Protein AF-A0A7C8YCL5-F1 (afdb_monomer)

Mean predicted aligned error: 13.58 Å

Nearest PDB structures (foldseek):
  5vyo-assembly4_D  TM=5.645E-01  e=3.682E-02  Burkholderia pseudomallei K96243
  3a3t-assembly3_C  TM=5.703E-01  e=5.142E-02  Neisseria meningitidis serogroup B
  3h93-assembly1_A  TM=5.101E-01  e=2.555E-01  Pseudomonas aeruginosa PAO1
  4dvc-assembly1_A  TM=4.906E-01  e=3.568E-01  Vibrio cholerae O1 biovar El Tor str. N16961
  6ts8-assembly2_B  TM=5.949E-01  e=1.895E+00  Thermochaetoides thermophila DSM 1495

Radius of gyration: 33.19 Å; Cα contacts (8 Å, |Δi|>4): 111; chains: 1; bounding box: 52×74×88 Å

Solvent-accessible surface area (backbone atoms only — not comparable to full-atom values): 8478 Å² total; per-residue (Å²): 142,77,88,81,78,87,76,84,79,81,83,76,80,77,80,82,52,71,69,58,54,52,52,51,51,50,53,52,52,54,54,71,71,55,78,79,79,79,74,74,81,77,72,72,95,58,78,86,56,47,73,62,71,100,60,94,67,84,54,88,90,31,52,74,44,79,41,80,34,29,68,67,38,67,68,44,54,68,47,46,63,61,51,54,50,50,46,65,74,55,38,88,50,48,42,44,34,39,30,70,40,50,50,96,84,49,83,61,16,59,60,55,40,49,48,42,55,53,38,36,74,77,39,56,85,50,26,60,66,52,52,65,69,57,104

Structure (mmCIF, N/CA/C/O backbone):
data_AF-A0A7C8YCL5-F1
#
_entry.id   AF-A0A7C8YCL5-F1
#
loop_
_atom_site.group_PDB
_atom_site.id
_atom_site.type_symbol
_atom_site.label_atom_id
_atom_site.label_alt_id
_atom_site.label_comp_id
_atom_site.label_asym_id
_atom_site.label_entity_id
_atom_site.label_seq_id
_atom_site.pdbx_PDB_ins_code
_atom_site.Cartn_x
_atom_site.Cartn_y
_atom_site.Cartn_z
_atom_site.occupancy
_atom_site.B_iso_or_equiv
_atom_site.auth_seq_id
_atom_site.auth_comp_id
_atom_site.auth_asym_id
_atom_site.auth_atom_id
_atom_site.pdbx_PDB_model_num
ATOM 1 N N . MET A 1 1 ? 37.585 45.058 75.874 1.00 44.81 1 MET A N 1
ATOM 2 C CA . MET A 1 1 ? 36.497 45.910 75.349 1.00 44.81 1 MET A CA 1
ATOM 3 C C . MET A 1 1 ? 36.982 46.507 74.038 1.00 44.81 1 MET A C 1
ATOM 5 O O . MET A 1 1 ? 37.752 47.453 74.072 1.00 44.81 1 MET A O 1
ATOM 9 N N . SER A 1 2 ? 36.625 45.881 72.914 1.00 47.69 2 SER A N 1
ATOM 10 C CA . SER A 1 2 ? 36.973 46.330 71.557 1.00 47.69 2 SER A CA 1
ATOM 11 C C . SER A 1 2 ? 35.697 46.722 70.820 1.00 47.69 2 SER A C 1
ATOM 13 O O . SER A 1 2 ? 34.701 46.007 70.920 1.00 47.69 2 SER A O 1
ATOM 15 N N . CYS A 1 3 ? 35.746 47.854 70.114 1.00 43.50 3 CYS A N 1
ATOM 16 C CA . CYS A 1 3 ? 34.681 48.393 69.272 1.00 43.50 3 CYS A CA 1
ATOM 17 C C . CYS A 1 3 ? 34.152 47.361 68.267 1.00 43.50 3 CYS A C 1
ATOM 19 O O . CYS A 1 3 ? 34.930 46.794 67.498 1.00 43.50 3 CYS A O 1
ATOM 21 N N . CYS A 1 4 ? 32.830 47.200 68.216 1.00 56.69 4 CYS A N 1
ATOM 22 C CA . CYS A 1 4 ? 32.149 46.725 67.018 1.00 56.69 4 CYS A CA 1
ATOM 23 C C . CYS A 1 4 ? 31.912 47.940 66.113 1.00 56.69 4 CYS A C 1
ATOM 25 O O . CYS A 1 4 ? 31.520 49.001 66.585 1.00 56.69 4 CYS A O 1
ATOM 27 N N . CYS A 1 5 ? 32.232 47.794 64.834 1.00 58.38 5 CYS A N 1
ATOM 28 C CA . CYS A 1 5 ? 32.092 48.817 63.811 1.00 58.38 5 CYS A CA 1
ATOM 29 C C . CYS A 1 5 ? 30.754 48.569 63.100 1.00 58.38 5 CYS A C 1
ATOM 31 O O . CYS A 1 5 ? 30.655 47.604 62.337 1.00 58.38 5 CYS A O 1
ATOM 33 N N . GLU A 1 6 ? 29.723 49.378 63.369 1.00 50.72 6 GLU A N 1
ATOM 34 C CA . GLU A 1 6 ? 28.537 49.441 62.510 1.00 50.72 6 GLU A CA 1
ATOM 35 C C . GLU A 1 6 ? 28.972 49.811 61.082 1.00 50.72 6 GLU A C 1
ATOM 37 O O . GLU A 1 6 ? 29.517 50.885 60.831 1.00 50.72 6 GLU A O 1
ATOM 42 N N . ARG A 1 7 ? 28.753 48.897 60.131 1.00 55.47 7 ARG A N 1
ATOM 43 C CA . ARG A 1 7 ? 28.804 49.198 58.697 1.00 55.47 7 ARG A CA 1
ATOM 44 C C . ARG A 1 7 ? 27.376 49.443 58.221 1.00 55.47 7 ARG A C 1
ATOM 46 O O . ARG A 1 7 ? 26.617 48.493 58.047 1.00 55.47 7 ARG A O 1
ATOM 53 N N . GLU A 1 8 ? 27.041 50.710 58.010 1.00 55.94 8 GLU A N 1
ATOM 54 C CA . GLU A 1 8 ? 25.845 51.146 57.287 1.00 55.94 8 GLU A CA 1
ATOM 55 C C . GLU A 1 8 ? 25.882 50.566 55.858 1.00 55.94 8 GLU A C 1
ATOM 57 O O . GLU A 1 8 ? 26.837 50.784 55.109 1.00 55.94 8 GLU A O 1
ATOM 62 N N . MET A 1 9 ? 24.872 49.781 55.474 1.00 55.97 9 MET A N 1
ATOM 63 C CA . MET A 1 9 ? 24.676 49.357 54.086 1.00 55.97 9 MET A CA 1
ATOM 64 C C . MET A 1 9 ? 23.757 50.361 53.389 1.00 55.97 9 MET A C 1
ATOM 66 O O . MET A 1 9 ? 22.537 50.210 53.408 1.00 55.97 9 MET A O 1
ATOM 70 N N . ASP A 1 10 ? 24.351 51.374 52.757 1.00 52.25 10 ASP A N 1
ATOM 71 C CA . ASP A 1 10 ? 23.638 52.333 51.910 1.00 52.25 10 ASP A CA 1
ATOM 72 C C . ASP A 1 10 ? 23.089 51.646 50.646 1.00 52.25 10 ASP A C 1
ATOM 74 O O . ASP A 1 10 ? 23.758 51.504 49.617 1.00 52.25 10 ASP A O 1
ATOM 78 N N . GLY A 1 11 ? 21.831 51.210 50.719 1.00 58.56 11 GLY A N 1
ATOM 79 C CA . GLY A 1 11 ? 21.046 50.733 49.585 1.00 58.56 11 GLY A CA 1
ATOM 80 C C . GLY A 1 11 ? 20.643 51.888 48.669 1.00 58.56 11 GLY A C 1
ATOM 81 O O . GLY A 1 11 ? 19.532 52.406 48.760 1.00 58.56 11 GLY A O 1
ATOM 82 N N . LYS A 1 12 ? 21.536 52.301 47.766 1.00 46.25 12 LYS A N 1
ATOM 83 C CA . LYS A 1 12 ? 21.231 53.331 46.764 1.00 46.25 12 LYS A CA 1
ATOM 84 C C . LYS A 1 12 ? 20.521 52.709 45.560 1.00 46.25 12 LYS A C 1
ATOM 86 O O . LYS A 1 12 ? 21.161 52.198 44.645 1.00 46.25 12 LYS A O 1
ATOM 91 N N . SER A 1 13 ? 19.190 52.766 45.548 1.00 60.31 13 SER A N 1
ATOM 92 C CA . SER A 1 13 ? 18.386 52.477 44.356 1.00 60.31 13 SER A CA 1
ATOM 93 C C . SER A 1 13 ? 18.678 53.528 43.278 1.00 60.31 13 SER A C 1
ATOM 95 O O . SER A 1 13 ? 18.337 54.702 43.441 1.00 60.31 13 SER A O 1
ATO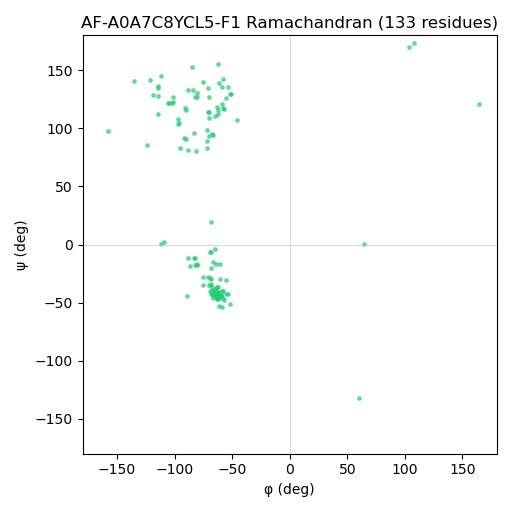M 97 N N . SER A 1 14 ? 19.342 53.136 42.191 1.00 62.72 14 SER A N 1
ATOM 98 C CA . SER A 1 14 ? 19.593 54.017 41.049 1.00 62.72 14 SER A CA 1
ATOM 99 C C . SER A 1 14 ? 18.288 54.292 40.279 1.00 62.72 14 SER A C 1
ATOM 101 O O . SER A 1 14 ? 17.517 53.363 40.030 1.00 62.72 14 SER A O 1
ATOM 103 N N . PRO A 1 15 ? 18.000 55.554 39.902 1.00 63.47 15 PRO A N 1
ATOM 104 C CA . PRO A 1 15 ? 16.785 55.886 39.170 1.00 63.47 15 PRO A CA 1
ATOM 105 C C . PRO A 1 15 ? 16.868 55.330 37.747 1.00 63.47 15 PRO A C 1
ATOM 107 O O . PRO A 1 15 ? 17.831 55.569 37.016 1.00 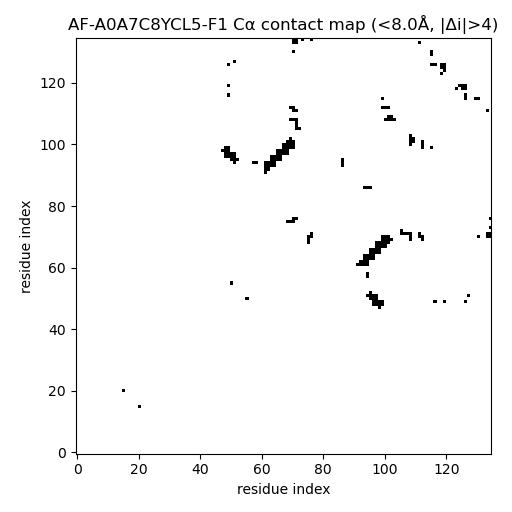63.47 15 PRO A O 1
ATOM 110 N N . ILE A 1 16 ? 15.846 54.576 37.354 1.00 62.19 16 ILE A N 1
ATOM 111 C CA . ILE A 1 16 ? 15.714 54.019 36.008 1.00 62.19 16 ILE A CA 1
ATOM 112 C C . ILE A 1 16 ? 15.602 55.195 35.024 1.00 62.19 16 ILE A C 1
ATOM 114 O O . ILE A 1 16 ? 14.679 56.002 35.119 1.00 62.19 16 ILE A O 1
ATOM 118 N N . SER A 1 17 ? 16.557 55.313 34.094 1.00 70.00 17 SER A N 1
ATOM 119 C CA . SER A 1 17 ? 16.566 56.373 33.077 1.00 70.00 17 SER A CA 1
ATOM 120 C C . SER A 1 17 ? 15.299 56.313 32.219 1.00 70.00 17 SER A C 1
ATOM 122 O O . SER A 1 17 ? 14.916 55.243 31.744 1.00 70.00 17 SER A O 1
ATOM 124 N N . VAL A 1 18 ? 14.681 57.468 31.957 1.00 71.88 18 VAL A N 1
ATOM 125 C CA . VAL A 1 18 ? 13.473 57.602 31.118 1.00 71.88 18 VAL A CA 1
ATOM 126 C C . VAL A 1 18 ? 13.682 56.991 29.723 1.00 71.88 18 VAL A C 1
ATOM 128 O O . VAL A 1 18 ? 12.756 56.422 29.146 1.00 71.88 18 VAL A O 1
ATOM 131 N N . SER A 1 19 ? 14.919 57.017 29.213 1.00 73.06 19 SER A N 1
ATOM 132 C CA . SER A 1 19 ? 15.290 56.362 27.954 1.00 73.06 19 SER A CA 1
ATOM 133 C C . SER A 1 19 ? 15.149 54.836 28.004 1.00 73.06 19 SER A C 1
ATOM 135 O O . SER A 1 19 ? 14.695 54.246 27.028 1.00 73.06 19 SER A O 1
ATOM 137 N N . SER A 1 20 ? 15.463 54.200 29.138 1.00 76.50 20 SER A N 1
ATOM 138 C CA . SER A 1 20 ? 15.275 52.755 29.332 1.00 76.50 20 SER A CA 1
ATOM 139 C C . SER A 1 20 ? 13.801 52.377 29.422 1.00 76.50 20 SER A C 1
ATOM 141 O O . SER A 1 20 ? 13.407 51.321 28.942 1.00 76.50 20 SER A O 1
ATOM 143 N N . LEU A 1 21 ? 12.959 53.234 30.003 1.00 83.25 21 LEU A N 1
ATOM 144 C CA . LEU A 1 21 ? 11.516 52.978 30.047 1.00 83.25 21 LEU A CA 1
ATOM 145 C C . LEU A 1 21 ? 10.895 53.056 28.646 1.00 83.25 2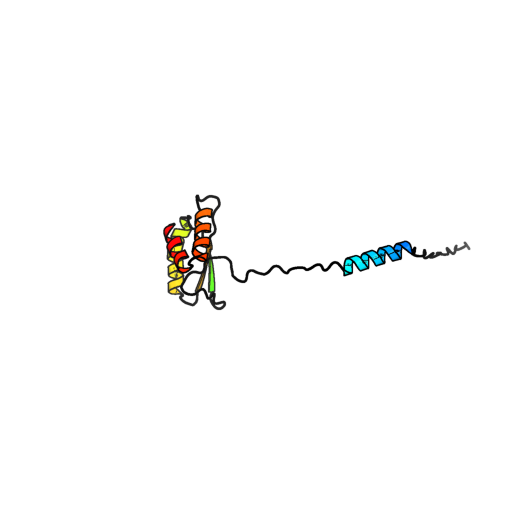1 LEU A C 1
ATOM 147 O O . LEU A 1 21 ? 10.066 52.219 28.292 1.00 83.25 21 LEU A O 1
ATOM 151 N N . ALA A 1 22 ? 11.339 54.011 27.826 1.00 85.06 22 ALA A N 1
ATOM 152 C CA . ALA A 1 22 ? 10.870 54.164 26.452 1.00 85.06 22 ALA A CA 1
ATOM 153 C C . ALA A 1 22 ? 11.266 52.979 25.552 1.00 85.06 22 ALA A C 1
ATOM 155 O O . ALA A 1 22 ? 10.453 52.524 24.745 1.00 85.06 22 ALA A O 1
ATOM 156 N N . THR A 1 23 ? 12.482 52.442 25.697 1.00 86.75 23 THR A N 1
ATOM 157 C CA . THR A 1 23 ? 12.922 51.271 24.919 1.00 86.75 23 THR A CA 1
ATOM 158 C C . THR A 1 23 ? 12.180 50.004 25.325 1.00 86.75 23 THR A C 1
ATOM 160 O O . THR A 1 23 ? 11.764 49.249 24.448 1.00 86.75 23 THR A O 1
ATOM 163 N N . ILE A 1 24 ? 11.942 49.804 26.625 1.00 87.88 24 ILE A N 1
ATOM 164 C CA . ILE A 1 24 ? 11.141 48.683 27.134 1.00 87.88 24 ILE A CA 1
ATOM 165 C C . ILE A 1 24 ? 9.710 48.766 26.596 1.00 87.88 24 ILE A C 1
ATOM 167 O O . ILE A 1 24 ? 9.187 47.773 26.091 1.00 87.88 24 ILE A O 1
ATOM 171 N N . LEU A 1 25 ? 9.093 49.950 26.648 1.00 88.44 25 LEU A N 1
ATOM 172 C CA . LEU A 1 25 ? 7.730 50.153 26.159 1.00 88.44 25 LEU A CA 1
ATOM 173 C C . LEU A 1 25 ? 7.625 49.915 24.645 1.00 88.44 25 LEU A C 1
ATOM 175 O O . LEU A 1 25 ? 6.679 49.276 24.192 1.00 88.44 25 LEU A O 1
ATOM 179 N N . SER A 1 26 ? 8.614 50.373 23.874 1.00 86.06 26 SER A N 1
ATOM 180 C CA . SER A 1 26 ? 8.692 50.135 22.427 1.00 86.06 26 SER A CA 1
ATOM 181 C C . SER A 1 26 ? 8.826 48.644 22.094 1.00 86.06 26 SER A C 1
ATOM 183 O O . SER A 1 26 ? 8.113 48.137 21.228 1.00 86.06 26 SER A O 1
ATOM 185 N N . PHE A 1 27 ? 9.662 47.905 22.834 1.00 84.81 27 PHE A N 1
ATOM 186 C CA . PHE A 1 27 ? 9.788 46.450 22.685 1.00 84.81 27 PHE A CA 1
ATOM 187 C C . PHE A 1 27 ? 8.490 45.709 23.028 1.00 84.81 27 PHE A C 1
ATOM 189 O O . PHE A 1 27 ? 8.114 44.777 22.318 1.00 84.81 27 PHE A O 1
ATOM 196 N N . LEU A 1 28 ? 7.791 46.135 24.086 1.00 84.94 28 LEU A N 1
ATOM 197 C CA . LEU A 1 28 ? 6.492 45.583 24.482 1.00 84.94 28 LEU A CA 1
ATOM 198 C C . LEU A 1 28 ? 5.405 45.859 23.441 1.00 84.94 28 LEU A C 1
ATOM 200 O O . LEU A 1 28 ? 4.599 44.984 23.144 1.00 84.94 28 LEU A O 1
ATOM 204 N N . LEU A 1 29 ? 5.390 47.059 22.861 1.00 84.31 29 LEU A N 1
ATOM 205 C CA . LEU A 1 29 ? 4.474 47.397 21.776 1.00 84.31 29 LEU A CA 1
ATOM 206 C C . LEU A 1 29 ? 4.765 46.549 20.535 1.00 84.31 29 LEU A C 1
ATOM 208 O O . LEU A 1 29 ? 3.834 46.000 19.954 1.00 84.31 29 LEU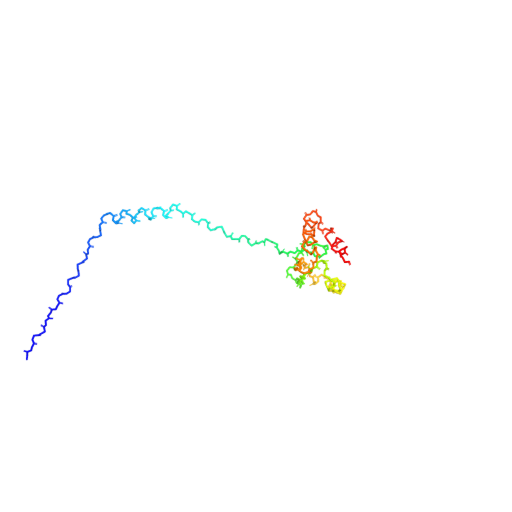 A O 1
ATOM 212 N N . LEU A 1 30 ? 6.036 46.384 20.161 1.00 80.06 30 LEU A N 1
ATOM 213 C CA . LEU A 1 30 ? 6.433 45.587 19.001 1.00 80.06 30 LEU A CA 1
ATOM 214 C C . LEU A 1 30 ? 6.085 44.099 19.171 1.00 80.06 30 LEU A C 1
ATOM 216 O O . LEU A 1 30 ? 5.592 43.480 18.229 1.00 80.06 30 LEU A O 1
ATOM 220 N N . SER A 1 31 ? 6.281 43.532 20.366 1.00 75.31 31 SER A N 1
ATOM 221 C CA . SER A 1 31 ? 5.920 42.138 20.650 1.00 75.31 31 SER A CA 1
ATOM 222 C C . SER A 1 31 ? 4.405 41.916 20.650 1.00 75.31 31 SER A C 1
ATOM 224 O O . SER A 1 31 ? 3.948 40.877 20.177 1.00 75.31 31 SER A O 1
ATOM 226 N N . LEU A 1 32 ? 3.616 42.906 21.082 1.00 73.56 32 LEU A N 1
ATOM 227 C CA . LEU A 1 32 ? 2.150 42.844 21.053 1.00 73.56 32 LEU A CA 1
ATOM 228 C C . LEU A 1 32 ? 1.579 42.865 19.623 1.00 73.56 32 LEU A C 1
ATOM 230 O O . LEU A 1 32 ? 0.519 42.290 19.373 1.00 73.56 32 LEU A O 1
ATOM 234 N N . GLN A 1 33 ? 2.275 43.513 18.682 1.00 70.94 33 GLN A N 1
ATOM 235 C CA . GLN A 1 33 ? 1.891 43.535 17.263 1.00 70.94 33 GLN A CA 1
ATOM 236 C C . GLN A 1 33 ? 2.317 42.265 16.508 1.00 70.94 33 GLN A C 1
ATOM 238 O O . GLN A 1 33 ? 1.786 41.972 15.434 1.00 70.94 33 GLN A O 1
ATOM 243 N N . LEU A 1 34 ? 3.252 41.484 17.055 1.00 70.31 34 LEU A N 1
ATOM 244 C CA . LEU A 1 34 ? 3.785 40.292 16.408 1.00 70.31 34 LEU A CA 1
ATOM 245 C C . LEU A 1 34 ? 2.927 39.067 16.761 1.00 70.31 34 LEU A C 1
ATOM 247 O O . LEU A 1 34 ? 3.244 38.272 17.643 1.00 70.31 34 LEU A O 1
ATOM 251 N N . LYS A 1 35 ? 1.800 38.907 16.058 1.00 69.56 35 LYS A N 1
ATOM 2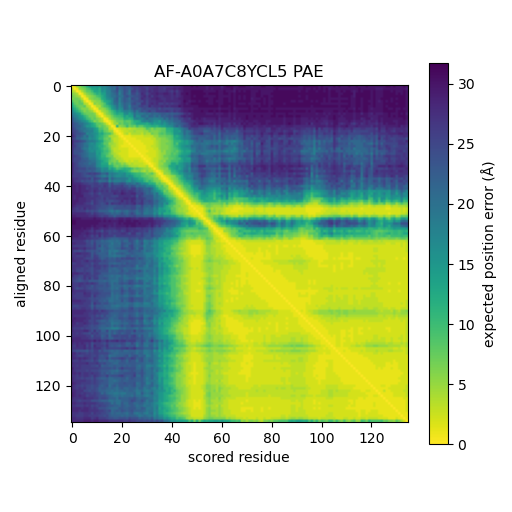52 C CA . LYS A 1 35 ? 0.964 37.703 16.167 1.00 69.56 35 LYS A CA 1
ATOM 253 C C . LYS A 1 35 ? 1.716 36.499 15.596 1.00 69.56 35 LYS A C 1
ATOM 255 O O . LYS A 1 35 ? 1.673 36.243 14.394 1.00 69.56 35 LYS A O 1
ATOM 260 N N . TRP A 1 36 ? 2.383 35.740 16.461 1.00 68.62 36 TRP A N 1
ATOM 261 C CA . TRP A 1 36 ? 2.964 34.447 16.106 1.00 68.62 36 TRP A CA 1
ATOM 262 C C . TRP A 1 36 ? 1.834 33.431 15.911 1.00 68.62 36 TRP A C 1
ATOM 264 O O . TRP A 1 36 ? 1.377 32.774 16.844 1.00 68.62 36 TRP A O 1
ATOM 274 N N . GLY A 1 37 ? 1.321 33.342 14.686 1.00 67.81 37 GLY A N 1
ATOM 275 C CA . GLY A 1 37 ? 0.389 32.288 14.310 1.00 67.81 37 GLY A CA 1
ATOM 276 C C . GLY A 1 37 ? 1.125 30.955 14.263 1.00 67.81 37 GLY A C 1
ATOM 277 O O . GLY A 1 37 ? 1.702 30.610 13.234 1.00 67.81 37 GLY A O 1
ATOM 278 N N . VAL A 1 38 ? 1.110 30.197 15.361 1.00 69.19 38 VAL A N 1
ATOM 279 C CA . VAL A 1 38 ? 1.503 28.785 15.328 1.00 69.19 38 VAL A CA 1
ATOM 280 C C . VAL A 1 38 ? 0.391 28.043 14.598 1.00 69.19 38 VAL A C 1
ATOM 282 O O . VAL A 1 38 ? -0.665 27.756 15.160 1.00 69.19 38 VAL A O 1
ATOM 285 N N . ARG A 1 39 ? 0.597 27.779 13.307 1.00 70.44 39 ARG A N 1
ATOM 286 C CA . ARG A 1 39 ? -0.264 2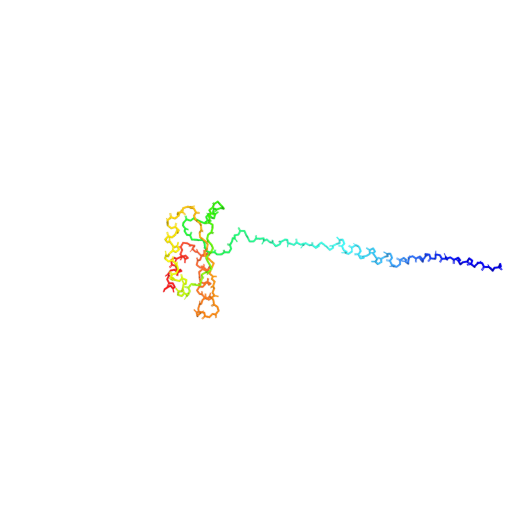6.860 12.567 1.00 70.44 39 ARG A CA 1
ATOM 287 C C . ARG A 1 39 ? 0.045 25.471 13.121 1.00 70.44 39 ARG A C 1
ATOM 289 O O . ARG A 1 39 ? 1.151 24.977 12.925 1.00 70.44 39 ARG A O 1
ATOM 296 N N . ALA A 1 40 ? -0.886 24.889 13.874 1.00 70.31 40 ALA A N 1
ATOM 297 C CA . ALA A 1 40 ? -0.763 23.499 14.292 1.00 70.31 40 ALA A CA 1
ATOM 298 C C . ALA A 1 40 ? -0.533 22.637 13.043 1.00 70.31 40 ALA A C 1
ATOM 300 O O . ALA A 1 40 ? -1.177 22.854 12.011 1.00 70.31 40 ALA A O 1
ATOM 301 N N . GLN A 1 41 ? 0.408 21.698 13.118 1.00 69.00 41 GLN A N 1
ATOM 302 C CA . GLN A 1 41 ? 0.601 20.731 12.048 1.00 69.00 41 GLN A CA 1
ATOM 303 C C . GLN A 1 41 ? -0.688 19.917 11.936 1.00 69.00 41 GLN A C 1
ATOM 305 O O . GLN A 1 41 ? -1.089 19.261 12.895 1.00 69.00 41 GLN A O 1
ATOM 310 N N . MET A 1 42 ? -1.375 20.019 10.796 1.00 58.06 42 MET A N 1
ATOM 311 C CA . MET A 1 42 ? -2.538 19.182 10.531 1.00 58.06 42 MET A CA 1
ATOM 312 C C . MET A 1 42 ? -2.048 17.739 10.504 1.00 58.06 42 MET A C 1
ATOM 314 O O . MET A 1 42 ? -1.287 17.364 9.611 1.00 58.06 42 MET A O 1
ATOM 318 N N . THR A 1 43 ? -2.455 16.943 11.490 1.00 60.47 43 THR A N 1
ATOM 319 C CA . THR A 1 43 ? -2.317 15.492 11.408 1.00 60.47 43 THR A CA 1
ATOM 320 C C . THR A 1 43 ? -3.021 15.053 10.123 1.00 60.47 43 THR A C 1
ATOM 322 O O . THR A 1 43 ? -4.176 15.453 9.926 1.00 60.47 43 THR A O 1
ATOM 325 N N . PRO A 1 44 ? -2.352 14.312 9.219 1.00 61.75 44 PRO A N 1
ATOM 326 C CA . PRO A 1 44 ? -2.987 13.830 8.004 1.00 61.75 44 PRO A CA 1
ATOM 327 C C . PRO A 1 44 ? -4.305 13.136 8.367 1.00 61.75 44 PRO A C 1
ATOM 329 O O . PRO A 1 44 ? -4.314 12.288 9.258 1.00 61.75 44 PRO A O 1
ATOM 332 N N . PRO A 1 45 ? -5.431 13.487 7.723 1.00 61.00 45 PRO A N 1
ATOM 333 C CA . PRO A 1 45 ? -6.735 12.920 8.066 1.00 61.00 45 PRO A CA 1
ATOM 334 C C . PRO A 1 45 ? -6.851 11.432 7.704 1.00 61.00 45 PRO A C 1
ATOM 336 O O . PRO A 1 45 ? -7.870 10.811 7.989 1.00 61.00 45 PRO A O 1
ATOM 339 N N . ARG A 1 46 ? -5.844 10.874 7.023 1.00 66.00 46 ARG A N 1
ATOM 340 C CA . ARG A 1 46 ? -5.787 9.491 6.561 1.00 66.00 46 ARG A CA 1
ATOM 341 C C . ARG A 1 46 ? -4.414 8.920 6.874 1.00 66.00 46 ARG A C 1
ATOM 343 O O . ARG A 1 46 ? -3.414 9.625 6.730 1.00 66.00 46 ARG A O 1
ATOM 350 N N . PHE A 1 47 ? -4.397 7.657 7.283 1.00 69.69 47 PHE A N 1
ATOM 351 C CA . PHE A 1 47 ? -3.176 6.869 7.352 1.00 69.69 47 PHE A CA 1
ATOM 352 C C . PHE A 1 47 ? -2.531 6.829 5.964 1.00 69.69 47 PHE A C 1
ATOM 354 O O . PHE A 1 47 ? -3.232 6.806 4.949 1.00 69.69 47 PHE A O 1
ATOM 361 N N . ASP A 1 48 ? -1.203 6.880 5.932 1.00 79.88 48 ASP A N 1
ATOM 362 C CA . ASP A 1 48 ? -0.454 6.597 4.712 1.00 79.88 48 ASP A CA 1
ATOM 363 C C . ASP A 1 48 ? -0.717 5.144 4.281 1.00 79.88 48 ASP A C 1
ATOM 365 O O . ASP A 1 48 ? -1.068 4.306 5.109 1.00 79.88 48 ASP A O 1
ATOM 369 N N . GLY A 1 49 ? -0.563 4.844 2.997 1.00 89.31 49 GLY A N 1
ATOM 370 C CA . GLY A 1 49 ? -0.759 3.509 2.444 1.00 89.31 49 GLY A CA 1
ATOM 371 C C . GLY A 1 49 ? -2.019 3.329 1.595 1.00 89.31 49 GLY A C 1
ATOM 372 O O . GLY A 1 49 ? -2.859 4.212 1.410 1.00 89.31 49 GLY A O 1
ATOM 373 N N . LEU A 1 50 ? -2.090 2.144 1.007 1.00 92.31 50 LEU A N 1
ATOM 374 C CA . LEU A 1 50 ? -3.089 1.697 0.051 1.00 92.31 50 LEU A CA 1
ATOM 375 C C . LEU A 1 50 ? -4.018 0.728 0.787 1.00 92.31 50 LEU A C 1
ATOM 377 O O . LEU A 1 50 ? -3.555 -0.251 1.366 1.00 92.31 50 LEU A O 1
ATOM 381 N N . VAL A 1 51 ? -5.317 1.021 0.824 1.00 90.88 51 VAL A N 1
ATOM 382 C CA . VAL A 1 51 ? -6.309 0.178 1.513 1.00 90.88 51 VAL A CA 1
ATOM 383 C C . VAL A 1 51 ? -6.710 -0.977 0.604 1.00 90.88 51 VAL A C 1
ATOM 385 O O . VAL A 1 51 ? -7.147 -0.736 -0.521 1.00 90.88 51 VAL A O 1
ATOM 388 N N . TYR A 1 52 ? -6.613 -2.213 1.095 1.00 90.94 52 TYR A N 1
ATOM 389 C CA . TYR A 1 52 ? -6.991 -3.412 0.346 1.00 90.94 52 TYR A CA 1
ATOM 390 C C . TYR A 1 52 ? -8.472 -3.777 0.525 1.00 90.94 52 TYR A C 1
ATOM 392 O O . TYR A 1 52 ? -8.954 -3.881 1.651 1.00 90.94 52 TYR A O 1
ATOM 400 N N . GLY A 1 53 ? -9.159 -4.072 -0.586 1.00 83.62 53 GLY A N 1
ATOM 401 C CA . GLY A 1 53 ? -10.539 -4.573 -0.611 1.00 83.62 53 GLY A CA 1
ATOM 402 C C . GLY A 1 53 ? -11.601 -3.537 -1.004 1.00 83.62 53 GLY A C 1
ATOM 403 O O . GLY A 1 53 ? -11.337 -2.341 -1.128 1.00 83.62 53 GLY A O 1
ATOM 404 N N . GLU A 1 54 ? -12.828 -4.014 -1.227 1.00 67.38 54 GLU A N 1
ATOM 405 C CA . GLU A 1 54 ? -13.988 -3.174 -1.546 1.00 67.38 54 GLU A CA 1
ATOM 406 C C . GLU A 1 54 ? -14.579 -2.571 -0.274 1.00 67.38 54 GLU A C 1
ATOM 408 O O . GLU A 1 54 ? -15.536 -3.090 0.288 1.00 67.38 54 GLU A O 1
ATOM 413 N N . THR A 1 55 ? -13.956 -1.504 0.212 1.00 54.09 55 THR A N 1
ATOM 414 C CA . THR A 1 55 ? -14.558 -0.346 0.895 1.00 54.09 55 THR A CA 1
ATOM 415 C C . THR A 1 55 ? -13.423 0.390 1.583 1.00 54.09 55 THR A C 1
ATOM 417 O O . THR A 1 55 ? -12.724 -0.140 2.437 1.00 54.09 55 THR A O 1
ATOM 420 N N . ALA A 1 56 ? -13.248 1.655 1.218 1.00 53.31 56 ALA A N 1
ATOM 421 C CA . ALA A 1 56 ? -12.296 2.568 1.840 1.00 53.31 56 ALA A CA 1
ATOM 422 C C . ALA A 1 56 ? -12.674 2.941 3.295 1.00 53.31 56 ALA A C 1
ATOM 424 O O . ALA A 1 56 ? -12.218 3.962 3.812 1.00 53.31 56 ALA A O 1
ATOM 425 N N . GLU A 1 57 ? -13.522 2.147 3.952 1.00 57.84 57 GLU A N 1
ATOM 426 C CA . GLU A 1 57 ? -13.955 2.356 5.325 1.00 57.84 57 GLU A CA 1
ATOM 427 C C . GLU A 1 57 ? -13.068 1.524 6.237 1.00 57.84 57 GLU A C 1
ATOM 429 O O . GLU A 1 57 ? -13.378 0.408 6.646 1.00 57.84 57 GLU A O 1
ATOM 434 N N . PHE A 1 58 ? -11.914 2.111 6.541 1.00 65.25 58 PHE A N 1
ATOM 435 C CA . PHE A 1 58 ? -11.156 1.762 7.728 1.00 65.25 58 PHE A CA 1
ATOM 436 C C . PHE A 1 58 ? -12.117 1.699 8.925 1.00 65.25 58 PHE A C 1
ATOM 438 O O . PHE A 1 58 ? -12.609 2.727 9.393 1.00 65.25 58 PHE A O 1
ATOM 445 N N . ASN A 1 59 ? -12.409 0.485 9.389 1.00 70.88 59 ASN A N 1
ATOM 446 C CA . ASN A 1 59 ? -13.200 0.271 10.587 1.00 70.88 59 ASN A CA 1
ATOM 447 C C . ASN A 1 59 ? -12.253 0.209 11.798 1.00 70.88 59 ASN A C 1
ATOM 449 O O . ASN A 1 59 ? -11.449 -0.725 11.867 1.00 70.88 59 ASN A O 1
ATOM 453 N N . PRO A 1 60 ? -12.337 1.158 12.749 1.00 67.56 60 PRO A N 1
ATOM 454 C CA . PRO A 1 60 ? -11.486 1.168 13.940 1.00 67.56 60 PRO A CA 1
ATOM 455 C C . PRO A 1 60 ? -11.714 -0.035 14.870 1.00 67.56 60 PRO A C 1
ATOM 457 O O . PRO A 1 60 ? -10.860 -0.317 15.704 1.00 67.56 60 PRO A O 1
ATOM 460 N N . GLU A 1 61 ? -12.831 -0.752 14.723 1.00 80.25 61 GLU A N 1
ATOM 461 C CA . GLU A 1 61 ? -13.140 -1.962 15.497 1.00 80.25 61 GLU A CA 1
ATOM 462 C C . GLU A 1 61 ? -12.460 -3.225 14.935 1.00 80.25 61 GLU A C 1
ATOM 464 O O . GLU A 1 61 ? -12.450 -4.275 15.581 1.00 80.25 61 GLU A O 1
ATOM 469 N N . ASN A 1 62 ? -11.894 -3.148 13.727 1.00 86.25 62 ASN A N 1
ATOM 470 C CA . ASN A 1 62 ? -11.214 -4.274 13.098 1.00 86.25 62 ASN A CA 1
ATOM 471 C C . ASN A 1 62 ? -9.761 -4.372 13.562 1.00 86.25 62 ASN A C 1
ATOM 473 O O . ASN A 1 62 ? -9.099 -3.374 13.848 1.00 86.25 62 ASN A O 1
ATOM 477 N N . ILE A 1 63 ? -9.215 -5.588 13.532 1.00 90.88 63 ILE A N 1
ATOM 478 C CA . ILE A 1 63 ? -7.770 -5.767 13.658 1.00 90.88 63 ILE A CA 1
ATOM 479 C C . ILE A 1 63 ? -7.133 -5.262 12.360 1.00 90.88 63 ILE A C 1
ATOM 481 O O . ILE A 1 63 ? -7.340 -5.831 11.285 1.00 90.88 63 ILE A O 1
ATOM 485 N N . LEU A 1 64 ? -6.363 -4.182 12.470 1.00 90.56 64 LEU A N 1
ATOM 486 C CA . LEU A 1 64 ? -5.601 -3.623 11.364 1.00 90.56 64 LEU A CA 1
ATOM 487 C C . LEU A 1 64 ? -4.300 -4.407 11.168 1.00 90.56 64 LEU A C 1
ATOM 489 O O . LEU A 1 64 ? -3.499 -4.551 12.092 1.00 90.56 64 LEU A O 1
ATOM 493 N N . ILE A 1 65 ? -4.081 -4.871 9.944 1.00 92.94 65 ILE A N 1
ATOM 494 C CA . ILE A 1 65 ? -2.795 -5.365 9.468 1.00 92.94 65 ILE A CA 1
ATOM 495 C C . ILE A 1 65 ? -2.165 -4.260 8.625 1.00 92.94 65 ILE A C 1
ATOM 497 O O . ILE A 1 65 ? -2.748 -3.819 7.634 1.00 92.94 65 ILE A O 1
ATOM 501 N N . GLU A 1 66 ? -0.963 -3.845 9.006 1.00 93.75 66 GLU A N 1
ATOM 502 C CA . GLU A 1 66 ? -0.122 -2.938 8.225 1.00 93.75 66 GLU A CA 1
ATOM 503 C C . GLU A 1 66 ? 1.001 -3.747 7.572 1.00 93.75 66 GLU A C 1
ATOM 505 O O . GLU A 1 66 ? 1.776 -4.423 8.254 1.00 93.75 66 GLU A O 1
ATOM 510 N N . ALA A 1 67 ? 1.081 -3.707 6.244 1.00 95.44 67 ALA A N 1
ATOM 511 C CA . ALA A 1 67 ? 2.081 -4.434 5.470 1.00 95.44 67 ALA A CA 1
ATOM 512 C C . ALA A 1 67 ? 3.029 -3.457 4.764 1.00 95.44 67 ALA A C 1
ATOM 514 O O . ALA A 1 67 ? 2.621 -2.752 3.847 1.00 95.44 67 ALA A O 1
ATOM 515 N N . PHE A 1 68 ? 4.299 -3.429 5.170 1.00 96.44 68 PHE A N 1
ATOM 516 C CA . PHE A 1 68 ? 5.351 -2.624 4.537 1.00 96.44 68 PHE A CA 1
ATOM 517 C C . PHE A 1 68 ? 6.021 -3.439 3.441 1.00 96.44 68 PHE A C 1
ATOM 519 O O . PHE A 1 68 ? 6.940 -4.215 3.707 1.00 96.44 68 PHE A O 1
ATOM 526 N N . PHE A 1 69 ? 5.493 -3.331 2.230 1.00 97.12 69 PHE A N 1
ATOM 527 C CA . PHE A 1 69 ? 5.802 -4.243 1.136 1.00 97.12 69 PHE A CA 1
ATOM 528 C C . PHE A 1 69 ? 6.535 -3.508 0.020 1.00 97.12 69 PHE A C 1
ATOM 530 O O . PHE A 1 69 ? 6.127 -2.425 -0.397 1.00 97.12 69 PHE A O 1
ATOM 537 N N . ASP A 1 70 ? 7.604 -4.114 -0.485 1.00 97.06 70 ASP A N 1
ATOM 538 C CA . ASP A 1 70 ? 8.286 -3.629 -1.679 1.00 97.06 70 ASP A CA 1
ATOM 539 C C . ASP A 1 70 ? 7.661 -4.319 -2.904 1.00 97.06 70 ASP A C 1
ATOM 541 O O . ASP A 1 70 ? 7.750 -5.546 -3.013 1.00 97.06 70 ASP A O 1
ATOM 545 N N . PRO A 1 71 ? 7.033 -3.575 -3.831 1.00 95.19 71 PRO A N 1
ATOM 546 C CA . PRO A 1 71 ? 6.314 -4.151 -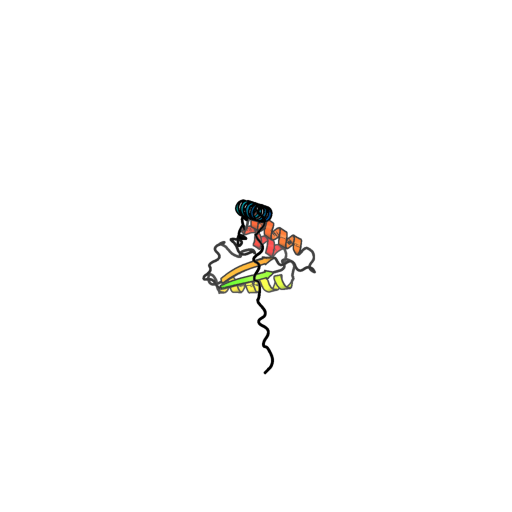4.970 1.00 95.19 71 PRO A CA 1
ATOM 547 C C . PRO A 1 71 ? 7.171 -5.007 -5.916 1.00 95.19 71 PRO A C 1
ATOM 549 O O . PRO A 1 71 ? 6.601 -5.765 -6.695 1.00 95.19 71 PRO A O 1
ATOM 552 N N . VAL A 1 72 ? 8.505 -4.907 -5.873 1.00 96.12 72 VAL A N 1
ATOM 553 C CA . VAL A 1 72 ? 9.412 -5.724 -6.709 1.00 96.12 72 VAL A CA 1
ATOM 554 C C . VAL A 1 72 ? 10.193 -6.775 -5.914 1.00 96.12 72 VAL A C 1
ATOM 556 O O . VAL A 1 72 ? 11.021 -7.494 -6.474 1.00 96.12 72 VAL A O 1
ATOM 559 N N . CYS A 1 73 ? 9.955 -6.889 -4.606 1.00 96.75 73 CYS A N 1
ATOM 560 C CA . CYS A 1 73 ? 10.666 -7.840 -3.760 1.00 96.75 73 CYS A CA 1
ATOM 561 C C . CYS A 1 73 ? 10.075 -9.261 -3.881 1.00 96.75 73 CYS A C 1
ATOM 563 O O . CYS A 1 73 ? 8.866 -9.443 -3.693 1.00 96.75 73 CYS A O 1
ATOM 565 N N . PRO A 1 74 ? 10.906 -10.297 -4.107 1.00 96.12 74 PRO A N 1
ATOM 566 C CA . PRO A 1 74 ? 10.433 -11.678 -4.195 1.00 96.12 74 PRO A CA 1
ATOM 567 C C . PRO A 1 74 ? 9.816 -12.182 -2.883 1.00 96.12 74 PRO A C 1
ATOM 569 O O . PRO A 1 74 ? 8.801 -12.867 -2.922 1.00 96.12 74 PRO A O 1
ATOM 572 N N . ASP A 1 75 ? 10.343 -11.786 -1.722 1.00 96.69 75 ASP A N 1
ATOM 573 C CA . ASP A 1 75 ? 9.780 -12.201 -0.429 1.00 96.69 75 ASP A CA 1
ATOM 574 C C . ASP A 1 75 ? 8.399 -11.571 -0.188 1.00 96.69 75 ASP A C 1
ATOM 576 O O . ASP A 1 75 ? 7.495 -12.209 0.353 1.00 96.69 75 ASP A O 1
ATOM 580 N N . THR A 1 76 ? 8.205 -10.327 -0.644 1.00 96.56 76 THR A N 1
ATOM 581 C CA . THR A 1 76 ? 6.894 -9.661 -0.638 1.00 96.56 76 THR A CA 1
ATOM 582 C C . THR A 1 76 ? 5.895 -10.419 -1.513 1.00 96.56 76 THR A C 1
ATOM 584 O O . THR A 1 76 ? 4.773 -10.694 -1.074 1.00 96.56 76 THR A O 1
ATOM 587 N N . ARG A 1 77 ? 6.302 -10.797 -2.733 1.00 96.50 77 ARG A N 1
ATOM 588 C CA . ARG A 1 77 ? 5.487 -11.623 -3.633 1.00 96.50 77 ARG A CA 1
ATOM 589 C C . ARG A 1 77 ? 5.097 -12.940 -2.972 1.00 96.50 77 ARG A C 1
ATOM 591 O O . ARG A 1 77 ? 3.927 -13.310 -3.003 1.00 96.50 77 ARG A O 1
ATOM 598 N N . ASP A 1 78 ? 6.054 -13.631 -2.369 1.00 97.62 78 ASP A N 1
ATOM 599 C CA . ASP A 1 78 ? 5.838 -14.958 -1.797 1.00 97.62 78 ASP A CA 1
ATOM 600 C C . ASP A 1 78 ? 4.968 -14.895 -0.519 1.00 97.62 78 ASP A C 1
ATOM 602 O O . ASP A 1 78 ? 4.200 -15.819 -0.237 1.00 97.62 78 ASP A O 1
ATOM 606 N N . ALA A 1 79 ? 5.000 -13.778 0.219 1.00 97.12 79 ALA A N 1
ATOM 607 C CA . ALA A 1 79 ? 4.125 -13.528 1.368 1.00 97.12 79 ALA A CA 1
ATOM 608 C C . ALA A 1 79 ? 2.673 -13.174 0.979 1.00 97.12 79 ALA A C 1
ATOM 610 O O . ALA A 1 79 ? 1.740 -13.449 1.745 1.00 97.12 79 ALA A O 1
ATOM 611 N N . TRP A 1 80 ? 2.459 -12.578 -0.201 1.00 96.50 80 TRP A N 1
ATOM 612 C CA . TRP A 1 80 ? 1.159 -12.041 -0.624 1.00 96.50 80 TRP A CA 1
ATOM 613 C C . TRP A 1 80 ? 0.011 -13.074 -0.642 1.00 96.50 80 TRP A C 1
ATOM 615 O O . TRP A 1 80 ? -1.055 -12.773 -0.093 1.00 96.50 80 TRP A O 1
ATOM 625 N N . PRO A 1 81 ? 0.169 -14.303 -1.182 1.00 96.88 81 PRO A N 1
ATOM 626 C CA . PRO A 1 81 ? -0.901 -15.303 -1.189 1.00 96.88 81 PRO A CA 1
ATOM 627 C C . PRO A 1 81 ? -1.397 -15.684 0.210 1.00 96.88 81 PRO A C 1
ATOM 629 O O . PRO A 1 81 ? -2.605 -15.741 0.441 1.00 96.88 81 PRO A O 1
ATOM 632 N N . SER A 1 82 ? -0.478 -15.899 1.153 1.00 97.62 82 SER A N 1
ATOM 633 C CA . SER A 1 82 ? -0.808 -16.268 2.536 1.00 97.62 82 SER A CA 1
ATOM 634 C C . SER A 1 82 ? -1.541 -15.135 3.257 1.00 97.62 82 SER A C 1
ATOM 636 O O . SER A 1 82 ? -2.506 -15.380 3.983 1.00 97.62 82 SER A O 1
ATOM 638 N N . LEU A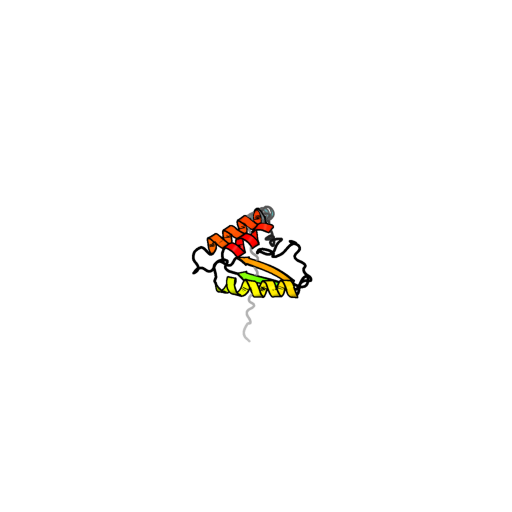 1 83 ? -1.141 -13.883 3.008 1.00 96.50 83 LEU A N 1
ATOM 639 C CA . LEU A 1 83 ? -1.836 -12.710 3.536 1.00 96.50 83 LEU A CA 1
ATOM 640 C C . LEU A 1 83 ? -3.266 -12.610 2.985 1.00 96.50 83 LEU A C 1
ATOM 642 O O . LEU A 1 83 ? -4.211 -12.462 3.762 1.00 96.50 83 LEU A O 1
ATOM 646 N N . LYS A 1 84 ? -3.454 -12.783 1.668 1.00 95.06 84 LYS A N 1
ATOM 647 C CA . LYS A 1 84 ? -4.795 -12.833 1.058 1.00 95.06 84 LYS A CA 1
ATOM 648 C C . LYS A 1 84 ? -5.649 -13.961 1.637 1.00 95.06 84 LYS A C 1
ATOM 650 O O . LYS A 1 84 ? -6.836 -13.761 1.893 1.00 95.06 84 LYS A O 1
ATOM 655 N N . GLN A 1 85 ? -5.058 -15.129 1.891 1.00 97.00 85 GLN A N 1
ATOM 656 C CA . GLN A 1 85 ? -5.761 -16.250 2.514 1.00 97.00 85 GLN A CA 1
ATOM 657 C C . GLN A 1 85 ? -6.238 -15.909 3.933 1.00 97.00 85 GLN A C 1
ATOM 659 O O . GLN A 1 85 ? -7.375 -16.231 4.285 1.00 97.00 85 GLN A O 1
ATOM 664 N N . ALA A 1 86 ? -5.411 -15.231 4.734 1.00 95.31 86 ALA A N 1
ATOM 665 C CA . ALA A 1 86 ? -5.806 -14.768 6.060 1.00 95.31 86 ALA A CA 1
ATOM 666 C C . ALA A 1 86 ? -6.972 -13.770 5.979 1.00 95.31 86 ALA A C 1
ATOM 668 O O . ALA A 1 86 ? -7.968 -13.935 6.685 1.00 95.31 86 ALA A O 1
ATOM 669 N N . LEU A 1 87 ? -6.900 -12.790 5.075 1.00 93.50 87 LEU A N 1
ATOM 670 C CA . LEU A 1 87 ? -7.977 -11.815 4.873 1.00 93.50 87 LEU A CA 1
ATOM 671 C C . LEU A 1 87 ? -9.291 -12.484 4.476 1.00 93.50 87 LEU A C 1
ATOM 673 O O . LEU A 1 87 ? -10.334 -12.177 5.047 1.00 93.50 87 LEU A O 1
ATOM 677 N N . HIS A 1 88 ? -9.234 -13.461 3.572 1.00 93.88 88 HIS A N 1
ATOM 678 C CA . HIS A 1 88 ? -10.404 -14.248 3.199 1.00 93.88 88 HIS A CA 1
ATOM 679 C C . HIS A 1 88 ? -10.968 -15.050 4.385 1.00 93.88 88 HIS A C 1
ATOM 681 O O . HIS A 1 88 ? -12.178 -15.078 4.596 1.00 93.88 88 HIS A O 1
ATOM 687 N N . TYR A 1 89 ? -10.110 -15.696 5.181 1.00 96.00 89 TYR A N 1
ATOM 688 C CA . TYR A 1 89 ? -10.536 -16.533 6.307 1.00 96.00 89 TYR A CA 1
ATOM 689 C C . TYR A 1 89 ? -11.160 -15.731 7.457 1.00 96.00 89 TYR A C 1
ATOM 691 O O . TYR A 1 89 ? -12.164 -16.139 8.046 1.00 96.00 89 TYR A O 1
ATOM 699 N N . TYR A 1 90 ? -10.564 -14.593 7.813 1.00 92.75 90 TYR A N 1
ATOM 700 C CA . TYR A 1 90 ? -11.048 -13.777 8.925 1.00 92.75 90 TYR A CA 1
ATOM 701 C C . TYR A 1 90 ? -12.134 -12.775 8.511 1.00 92.75 90 TYR A C 1
ATOM 703 O O . TYR A 1 90 ? -12.897 -12.345 9.385 1.00 92.75 90 TYR A O 1
ATOM 711 N N . GLY A 1 91 ? -12.246 -12.473 7.213 1.00 90.12 91 GLY A N 1
ATOM 712 C CA . GLY A 1 91 ? -13.299 -11.655 6.621 1.00 90.12 91 GLY A CA 1
ATOM 713 C C . GLY A 1 91 ? -13.323 -10.244 7.197 1.00 90.12 91 GLY A C 1
ATOM 714 O O . GLY A 1 91 ? -12.288 -9.606 7.363 1.00 90.12 91 GLY A O 1
ATOM 715 N N . SER A 1 92 ? -14.514 -9.787 7.584 1.00 89.00 92 SER A N 1
ATOM 716 C CA . SER A 1 92 ? -14.755 -8.433 8.098 1.00 89.00 92 SER A CA 1
ATOM 717 C C . SER A 1 92 ? -14.063 -8.104 9.424 1.00 89.00 92 SER A C 1
ATOM 719 O O . SER A 1 92 ? -14.198 -6.982 9.892 1.00 89.00 92 SER A O 1
ATOM 721 N N . ARG A 1 93 ? -13.371 -9.060 10.060 1.00 90.06 93 ARG A N 1
ATOM 722 C CA . ARG A 1 93 ? -12.618 -8.841 11.309 1.00 90.06 93 ARG A CA 1
ATOM 723 C C . ARG A 1 93 ? -11.234 -8.240 11.078 1.00 90.06 93 ARG A C 1
ATOM 725 O O . ARG A 1 93 ? -10.625 -7.761 12.034 1.00 90.06 93 ARG A O 1
ATOM 732 N N . LEU A 1 94 ? -10.726 -8.323 9.849 1.00 90.81 94 LEU A N 1
ATOM 733 C CA . LEU A 1 94 ? -9.433 -7.772 9.469 1.00 90.81 94 LEU A CA 1
ATOM 734 C C . LEU A 1 94 ? -9.616 -6.601 8.513 1.00 90.81 94 LEU A C 1
ATOM 736 O O . LEU A 1 94 ? -10.482 -6.623 7.642 1.00 90.81 94 LEU A O 1
ATOM 740 N N . SER A 1 95 ? -8.729 -5.626 8.648 1.00 90.44 95 SER A N 1
ATOM 741 C CA . SER A 1 95 ? -8.500 -4.575 7.660 1.00 90.44 95 SER A CA 1
ATOM 742 C C . SER A 1 95 ? -7.036 -4.640 7.236 1.00 90.44 95 SER A C 1
ATOM 744 O O . SER A 1 95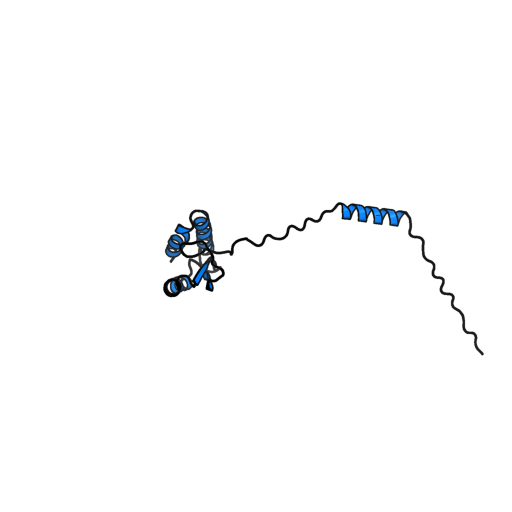 ? -6.176 -4.880 8.081 1.00 90.44 95 SER A O 1
ATOM 746 N N . LEU A 1 96 ? -6.735 -4.427 5.954 1.00 91.62 96 LEU A N 1
ATOM 747 C CA . LEU A 1 96 ? -5.356 -4.378 5.459 1.00 91.62 96 LEU A CA 1
ATOM 748 C C . LEU A 1 96 ? -5.052 -3.009 4.852 1.00 91.62 96 LEU A C 1
ATOM 750 O O . LEU A 1 96 ? -5.754 -2.550 3.947 1.00 91.62 96 LEU A O 1
ATOM 754 N N . ILE A 1 97 ? -3.952 -2.416 5.310 1.00 92.75 97 ILE A N 1
ATOM 755 C CA . ILE A 1 97 ? -3.276 -1.303 4.648 1.00 92.75 97 ILE A CA 1
ATOM 756 C C . ILE A 1 97 ? -1.904 -1.793 4.186 1.00 92.75 97 ILE A C 1
ATOM 758 O O . ILE A 1 97 ? -1.133 -2.360 4.962 1.00 92.75 97 ILE A O 1
ATOM 762 N N . VAL A 1 98 ? -1.605 -1.588 2.907 1.00 94.81 98 VAL A N 1
ATOM 763 C CA . VAL A 1 98 ? -0.285 -1.854 2.331 1.00 94.81 98 VAL A CA 1
ATOM 764 C C . VAL A 1 98 ? 0.446 -0.532 2.165 1.00 94.81 98 VAL A C 1
ATOM 766 O O . VAL A 1 98 ? -0.021 0.354 1.455 1.00 94.81 98 VAL A O 1
ATOM 769 N N . HIS A 1 99 ? 1.607 -0.408 2.788 1.00 95.62 99 HIS A N 1
ATOM 770 C CA . HIS A 1 99 ? 2.523 0.712 2.639 1.00 95.62 99 HIS A CA 1
ATOM 771 C C . HIS A 1 99 ? 3.592 0.318 1.612 1.00 95.62 99 HIS A C 1
ATOM 773 O O . HIS A 1 99 ? 4.430 -0.534 1.929 1.00 95.62 99 HIS A O 1
ATOM 779 N N . PRO A 1 100 ? 3.584 0.885 0.387 1.00 95.75 100 PRO A N 1
ATOM 780 C CA . PRO A 1 100 ? 4.671 0.677 -0.561 1.00 95.75 100 PRO A CA 1
ATOM 781 C C . PRO A 1 100 ? 5.991 1.134 0.065 1.00 95.75 100 PRO A C 1
ATOM 783 O O . PRO A 1 100 ? 6.154 2.301 0.419 1.00 95.75 100 PRO A O 1
ATOM 786 N N . PHE A 1 101 ? 6.925 0.205 0.230 1.00 96.06 101 PHE A N 1
ATOM 787 C CA . PHE A 1 101 ? 8.188 0.432 0.917 1.00 96.06 101 PHE A CA 1
ATOM 788 C C . PHE A 1 101 ? 9.350 0.079 -0.016 1.00 96.06 101 PHE A C 1
ATOM 790 O O . PHE A 1 101 ? 9.826 -1.054 0.003 1.00 96.06 101 PHE A O 1
ATOM 797 N N . PRO A 1 102 ? 9.796 1.017 -0.871 1.00 96.38 102 PRO A N 1
ATOM 798 C CA . PRO A 1 102 ? 10.832 0.738 -1.853 1.00 96.38 102 PRO A CA 1
ATOM 799 C C . PRO A 1 102 ? 12.187 0.543 -1.173 1.00 96.38 102 PRO A C 1
ATOM 801 O O . PRO A 1 102 ? 12.751 1.487 -0.608 1.00 96.38 102 PRO A O 1
ATOM 804 N N . LEU A 1 103 ? 12.735 -0.669 -1.239 1.00 95.69 103 LEU A N 1
ATOM 805 C CA . LEU A 1 103 ? 14.041 -0.952 -0.661 1.00 95.69 103 LEU A CA 1
ATOM 806 C C . LEU A 1 103 ? 15.148 -0.374 -1.559 1.00 95.69 103 LEU A C 1
ATOM 808 O O . LEU A 1 103 ? 15.075 -0.479 -2.783 1.00 95.69 103 LEU A O 1
ATOM 812 N N . PRO A 1 104 ? 16.214 0.213 -0.983 1.00 95.62 104 PRO A N 1
ATOM 813 C CA . PRO A 1 104 ? 17.222 0.954 -1.749 1.00 95.62 104 PRO A CA 1
ATOM 814 C C . PRO A 1 104 ? 18.103 0.072 -2.648 1.00 95.62 104 PRO A C 1
ATOM 816 O O . PRO A 1 104 ? 18.928 0.595 -3.391 1.00 95.62 104 PRO A O 1
ATOM 819 N N . TYR A 1 105 ? 17.966 -1.250 -2.552 1.00 94.56 105 TYR A N 1
ATOM 820 C CA . TYR A 1 105 ? 18.768 -2.242 -3.267 1.00 94.56 105 TYR A CA 1
ATOM 821 C C . TYR A 1 105 ? 17.976 -3.028 -4.320 1.00 94.56 105 TYR A C 1
ATOM 823 O O . TYR A 1 105 ? 18.554 -3.892 -4.976 1.00 94.56 105 TYR A O 1
ATOM 831 N N . HIS A 1 106 ? 16.682 -2.747 -4.498 1.00 96.19 106 HIS A N 1
ATOM 832 C CA . HIS A 1 106 ? 15.899 -3.310 -5.592 1.00 96.19 106 HIS A CA 1
ATOM 833 C C . HIS A 1 106 ? 15.738 -2.286 -6.716 1.00 96.19 106 HIS A C 1
ATOM 835 O O . HIS A 1 106 ? 15.272 -1.161 -6.507 1.00 96.19 106 HIS A O 1
ATOM 841 N N . ASP A 1 107 ? 16.096 -2.691 -7.931 1.00 95.88 107 ASP A N 1
ATOM 842 C CA . ASP A 1 107 ? 15.909 -1.859 -9.112 1.00 95.88 107 ASP A CA 1
ATOM 843 C C . ASP A 1 107 ? 14.423 -1.554 -9.326 1.00 95.88 107 ASP A C 1
ATOM 845 O O . ASP A 1 107 ? 13.559 -2.419 -9.201 1.00 95.88 107 ASP A O 1
ATOM 849 N N . ASN A 1 108 ? 14.125 -0.308 -9.691 1.00 96.25 108 ASN A N 1
ATOM 850 C CA . ASN A 1 108 ? 12.773 0.197 -9.953 1.00 96.25 108 ASN A CA 1
ATOM 851 C C . ASN A 1 108 ? 11.813 0.228 -8.753 1.00 96.25 108 ASN A C 1
ATOM 853 O O . ASN A 1 108 ? 10.699 0.714 -8.936 1.00 96.25 108 ASN A O 1
ATOM 857 N N . ALA A 1 109 ? 12.222 -0.174 -7.544 1.00 97.00 109 ALA A N 1
ATOM 858 C CA . ALA A 1 109 ? 11.343 -0.197 -6.370 1.00 97.00 109 ALA A CA 1
ATOM 859 C C . ALA A 1 109 ? 10.663 1.153 -6.102 1.00 97.00 109 ALA A C 1
ATOM 861 O O . ALA A 1 109 ? 9.460 1.228 -5.841 1.00 97.00 109 ALA A O 1
ATOM 862 N N . PHE A 1 110 ? 11.415 2.252 -6.228 1.00 96.94 110 PHE A N 1
ATOM 863 C CA . PHE A 1 110 ? 10.858 3.598 -6.097 1.00 96.94 110 PHE A CA 1
ATOM 864 C C . PHE A 1 110 ? 9.832 3.916 -7.195 1.00 96.94 110 PHE A C 1
ATOM 866 O O . PHE A 1 110 ? 8.764 4.450 -6.904 1.00 96.94 110 PHE A O 1
ATOM 873 N N . VAL A 1 111 ? 10.137 3.581 -8.453 1.00 97.50 111 VAL A N 1
ATOM 874 C CA . VAL A 1 111 ? 9.281 3.904 -9.607 1.00 97.50 111 VAL A CA 1
ATOM 875 C C . VAL A 1 111 ? 7.972 3.122 -9.550 1.00 97.50 111 VAL A C 1
ATOM 877 O O . VAL A 1 111 ? 6.913 3.703 -9.779 1.00 97.50 111 VAL A O 1
ATOM 880 N N . THR A 1 112 ? 8.016 1.836 -9.203 1.00 97.25 112 THR A N 1
ATOM 881 C CA . THR A 1 112 ? 6.817 1.002 -9.037 1.00 97.25 112 THR A CA 1
ATOM 882 C C . THR A 1 112 ? 5.976 1.461 -7.847 1.00 97.25 112 THR A C 1
ATOM 884 O O . THR A 1 112 ? 4.763 1.620 -7.989 1.00 97.25 112 THR A O 1
ATOM 887 N N . SER A 1 113 ? 6.604 1.782 -6.710 1.00 96.81 113 SER A N 1
ATOM 888 C CA . SER A 1 113 ? 5.910 2.341 -5.537 1.00 96.81 113 SER A CA 1
ATOM 889 C C . SER A 1 113 ? 5.211 3.659 -5.879 1.00 96.81 113 SER A C 1
ATOM 891 O O . SER A 1 113 ? 4.043 3.868 -5.551 1.00 96.81 113 SER A O 1
ATOM 893 N N . TRP A 1 114 ? 5.892 4.541 -6.612 1.00 96.62 114 TRP A N 1
ATOM 894 C CA . TRP A 1 114 ? 5.320 5.804 -7.071 1.00 96.62 114 TRP A CA 1
ATOM 895 C C . TRP A 1 114 ? 4.170 5.605 -8.068 1.00 96.62 114 TRP A C 1
ATOM 897 O O . TRP A 1 114 ? 3.134 6.264 -7.948 1.00 96.62 114 TRP A O 1
ATOM 907 N N . ALA A 1 115 ? 4.309 4.664 -9.007 1.00 97.56 115 ALA A N 1
ATOM 908 C CA . ALA A 1 115 ? 3.252 4.312 -9.952 1.00 97.56 115 ALA A CA 1
ATOM 909 C C . ALA A 1 115 ? 1.973 3.860 -9.230 1.00 97.56 115 ALA A C 1
ATOM 911 O O . ALA A 1 115 ? 0.879 4.277 -9.611 1.00 97.56 115 ALA A O 1
ATOM 912 N N . LEU A 1 116 ? 2.098 3.084 -8.151 1.00 97.00 116 LEU A N 1
ATOM 913 C CA . LEU A 1 116 ? 0.957 2.655 -7.336 1.00 97.00 116 LEU A CA 1
ATOM 914 C C . LEU A 1 116 ? 0.244 3.828 -6.671 1.00 97.00 116 LEU A C 1
ATOM 916 O O . LEU A 1 116 ? -0.983 3.879 -6.696 1.00 97.00 116 LEU A O 1
ATOM 920 N N . HIS A 1 117 ? 0.984 4.797 -6.128 1.00 95.44 117 HIS A N 1
ATOM 921 C CA . HIS A 1 117 ? 0.375 6.001 -5.559 1.00 95.44 117 HIS A CA 1
ATOM 922 C C . HIS A 1 117 ? -0.355 6.837 -6.616 1.00 95.44 117 HIS A C 1
ATOM 924 O O . HIS A 1 117 ? -1.457 7.323 -6.350 1.00 95.44 117 HIS A O 1
ATOM 930 N N . ILE A 1 118 ? 0.219 6.978 -7.818 1.00 96.88 118 ILE A N 1
ATOM 931 C CA . ILE A 1 118 ? -0.442 7.665 -8.937 1.00 96.88 118 ILE A CA 1
ATOM 932 C C . ILE A 1 118 ? -1.733 6.941 -9.308 1.00 96.88 118 ILE A C 1
ATOM 934 O O . ILE A 1 118 ? -2.792 7.566 -9.351 1.00 96.88 118 ILE A O 1
ATOM 938 N N . VAL A 1 119 ? -1.662 5.631 -9.557 1.00 96.69 119 VAL A N 1
ATOM 939 C CA . VAL A 1 119 ? -2.837 4.847 -9.949 1.00 96.69 119 VAL A CA 1
ATOM 940 C C . VAL A 1 119 ? -3.895 4.879 -8.861 1.00 96.69 119 VAL A C 1
ATOM 942 O O . VAL A 1 119 ? -5.050 5.106 -9.188 1.00 96.69 119 VAL A O 1
ATOM 945 N N . ASN A 1 120 ? -3.524 4.791 -7.587 1.00 93.75 120 ASN A N 1
ATOM 946 C CA . ASN A 1 120 ? -4.479 4.903 -6.491 1.00 93.75 120 ASN A CA 1
ATOM 947 C C . ASN A 1 120 ? -5.180 6.268 -6.437 1.00 93.75 120 ASN A C 1
ATOM 949 O O . ASN A 1 120 ? -6.369 6.339 -6.129 1.00 93.75 120 ASN A O 1
ATOM 953 N N . GLY A 1 121 ? -4.462 7.347 -6.761 1.00 92.75 121 GLY A N 1
ATOM 954 C CA . GLY A 1 121 ? -5.037 8.688 -6.864 1.00 92.75 121 GLY A CA 1
ATOM 955 C C . GLY A 1 121 ? -5.981 8.865 -8.058 1.00 92.75 121 GLY A C 1
ATOM 956 O O . GLY A 1 121 ? -6.901 9.678 -7.986 1.00 92.75 121 GLY A O 1
ATOM 957 N N . LEU A 1 122 ? -5.772 8.112 -9.143 1.00 95.75 122 LEU A N 1
ATOM 958 C CA . LEU A 1 122 ? -6.601 8.162 -10.353 1.00 95.75 122 LEU A CA 1
ATOM 959 C C . LEU A 1 122 ? -7.795 7.195 -10.298 1.00 95.75 122 LEU A C 1
ATOM 961 O O . LEU A 1 122 ? -8.903 7.552 -10.690 1.00 95.75 122 LEU A O 1
ATOM 965 N N . ASN A 1 123 ? -7.559 5.964 -9.850 1.00 94.00 123 ASN A N 1
ATOM 966 C CA . ASN A 1 123 ? -8.519 4.875 -9.731 1.00 94.00 123 ASN A CA 1
ATOM 967 C C . ASN A 1 123 ? -8.021 3.846 -8.699 1.00 94.00 123 ASN A C 1
ATOM 969 O O . ASN A 1 123 ? -7.246 2.943 -9.023 1.00 94.00 123 ASN A O 1
ATOM 973 N N . SER A 1 124 ? -8.520 3.939 -7.468 1.00 91.50 124 SER A N 1
ATOM 974 C CA . SER A 1 124 ? -8.144 3.037 -6.374 1.00 91.50 124 SER A CA 1
ATOM 975 C C . SER A 1 124 ? -8.463 1.562 -6.644 1.00 91.50 124 SER A C 1
ATOM 977 O O . SER A 1 124 ? -7.727 0.687 -6.189 1.00 91.50 124 SER A O 1
ATOM 979 N N . SER A 1 125 ? -9.496 1.255 -7.436 1.00 92.50 125 SER A N 1
ATOM 980 C CA . SER A 1 125 ? -9.817 -0.128 -7.819 1.00 92.50 125 SER A CA 1
ATOM 981 C C . SER A 1 125 ? -8.766 -0.752 -8.745 1.00 92.50 125 SER A C 1
ATOM 983 O O . SER A 1 125 ? -8.682 -1.974 -8.825 1.00 92.50 125 SER A O 1
ATOM 985 N N . ALA A 1 126 ? -7.948 0.055 -9.431 1.00 95.12 126 ALA A N 1
ATOM 986 C CA . ALA A 1 126 ? -6.873 -0.431 -10.298 1.00 95.12 126 ALA A CA 1
ATOM 987 C C . ALA A 1 126 ? -5.542 -0.655 -9.558 1.00 95.12 126 ALA A C 1
ATOM 989 O O . ALA A 1 126 ? -4.640 -1.285 -10.111 1.00 95.12 126 ALA A O 1
ATOM 990 N N . THR A 1 127 ? -5.418 -0.189 -8.311 1.00 95.19 127 THR A N 1
ATOM 991 C CA . THR A 1 127 ? -4.175 -0.242 -7.529 1.00 95.19 127 THR A CA 1
ATOM 992 C C . THR A 1 127 ? -3.656 -1.665 -7.336 1.00 95.19 127 THR A C 1
ATOM 994 O O . THR A 1 127 ? -2.512 -1.947 -7.676 1.00 95.19 127 THR A O 1
ATOM 997 N N . TYR A 1 128 ? -4.484 -2.575 -6.816 1.00 95.06 128 TYR A N 1
ATOM 998 C CA . TYR A 1 128 ? -4.063 -3.957 -6.557 1.00 95.06 128 TYR A CA 1
ATOM 999 C C . TYR A 1 128 ? -3.948 -4.828 -7.809 1.00 95.06 128 TYR A C 1
ATOM 1001 O O . TYR A 1 128 ? -3.014 -5.622 -7.868 1.00 95.06 128 TYR A O 1
ATOM 1009 N N . PRO A 1 129 ? -4.794 -4.664 -8.843 1.00 95.69 129 PRO A N 1
ATOM 1010 C CA . PRO A 1 129 ? -4.524 -5.263 -10.147 1.00 95.69 129 PRO A CA 1
ATOM 1011 C C . PRO A 1 129 ? -3.157 -4.868 -10.722 1.00 95.69 129 PRO A C 1
ATOM 1013 O O . PRO A 1 129 ? -2.438 -5.729 -11.221 1.00 95.69 129 PRO A O 1
ATOM 1016 N N . LEU A 1 130 ? -2.768 -3.588 -10.622 1.00 96.38 130 LEU A N 1
ATOM 1017 C CA . LEU A 1 130 ? -1.434 -3.143 -11.033 1.00 96.38 130 LEU A CA 1
ATOM 1018 C C . LEU A 1 130 ? -0.344 -3.726 -10.128 1.00 96.38 130 LEU A C 1
ATOM 1020 O O . LEU A 1 130 ? 0.653 -4.231 -10.636 1.00 96.38 130 LEU A O 1
ATOM 1024 N N . TRP A 1 131 ? -0.534 -3.681 -8.809 1.00 95.50 131 TRP A N 1
ATOM 1025 C CA . TRP A 1 131 ? 0.402 -4.247 -7.836 1.00 95.50 131 TRP A CA 1
ATOM 1026 C C . TRP A 1 131 ? 0.737 -5.702 -8.161 1.00 95.50 131 TRP A C 1
ATOM 1028 O O . TRP A 1 131 ? 1.904 -6.065 -8.266 1.00 95.50 131 TRP A O 1
ATOM 1038 N N . GLU A 1 132 ? -0.290 -6.527 -8.370 1.00 95.06 132 GLU A N 1
ATOM 1039 C CA . GLU A 1 132 ? -0.117 -7.950 -8.661 1.00 95.06 132 GLU A CA 1
ATOM 1040 C C . GLU A 1 132 ? 0.551 -8.206 -10.022 1.00 95.06 132 GLU A C 1
ATOM 1042 O O . GLU A 1 132 ? 1.047 -9.305 -10.240 1.00 95.06 132 GLU A O 1
ATOM 1047 N N . SER A 1 133 ? 0.617 -7.208 -10.912 1.00 95.50 133 SER A N 1
ATOM 1048 C CA . SER A 1 133 ? 1.325 -7.312 -12.195 1.00 95.50 133 SER A CA 1
ATOM 1049 C C . SER A 1 133 ? 2.833 -7.045 -12.114 1.00 95.50 133 SER A C 1
ATOM 1051 O O . SER A 1 133 ? 3.536 -7.294 -13.092 1.00 95.50 133 SER A O 1
ATOM 1053 N N . PHE A 1 134 ? 3.339 -6.525 -10.987 1.00 93.44 134 PHE A N 1
ATOM 1054 C CA . PHE A 1 134 ? 4.782 -6.345 -10.770 1.00 93.44 134 PHE A CA 1
ATOM 1055 C C . PHE A 1 134 ? 5.498 -7.627 -10.329 1.00 93.44 134 PHE A C 1
ATOM 1057 O O . PHE A 1 134 ? 6.726 -7.686 -10.402 1.00 93.44 134 PHE A O 1
ATOM 1064 N N . PHE A 1 135 ? 4.736 -8.619 -9.866 1.00 82.12 135 PHE A N 1
ATOM 1065 C CA . PHE A 1 135 ? 5.217 -9.941 -9.472 1.00 82.12 135 PHE A CA 1
ATOM 1066 C C . PHE A 1 135 ? 5.570 -10.826 -10.669 1.00 82.12 135 PHE A C 1
ATOM 1068 O O . PHE A 1 135 ? 6.522 -11.631 -10.510 1.00 82.12 135 PHE A O 1
#

pLDDT: mean 83.16, std 15.56, range [43.5, 97.62]

InterPro domains:
  IPR036249 Thioredoxin-like superfamily [SSF52833] (22-132)

Secondary structure (DSSP, 8-state):
-------------PPPPHHHHHHHHHHHHHHHH-----------SS-SSEE-SS-----TTSEEEEEEE-TT-HHHHHHHHHHHHHHHHHGGGEEEEEEE---TTSTTHHHHHHHHHHHHHH-GGGHHHHHHT--

Organism: Opuntia streptacantha (NCBI:txid393608)

Sequence (135 aa):
MSCCCEREMDGKSSPISVSSLATILSFLLLSLQLKWGVRAQMTPPRFDGLVYGETAEFNPENILIEAFFDPVCPDTRDAWPSLKQALHYYGSRLSLIVHPFPLPYHDNAFVTSWALHIVNGLNSSATYPLWESFF

Foldseek 3Di:
DDDDDDDDDPPDDDDDDPVNVVVVVVVVVVVVPDPPPPPPDPDPPDDAFAWDDPDPDPDPQAAEDEAAAQLQDPVSVVVVVVVVVVCVVCPPNYIYGYHQHQDPPDPCSVVLNVVLVVCCVVPSVCNVVSSNVSD